Protein AF-0000000079471630 (afdb_homodimer)

pLDDT: mean 90.36, std 8.35, range [49.25, 97.44]

Structure (mmCIF, N/CA/C/O backbone):
data_AF-0000000079471630-model_v1
#
loop_
_entity.id
_entity.type
_entity.pdbx_description
1 polymer 'Phage associated protein'
#
loop_
_atom_site.group_PDB
_atom_site.id
_atom_site.type_symbol
_atom_site.label_atom_id
_atom_site.label_alt_id
_atom_site.label_comp_id
_atom_site.label_asym_id
_atom_site.label_entity_id
_atom_site.label_seq_id
_atom_site.pdbx_PDB_ins_code
_atom_site.Cartn_x
_atom_site.Cartn_y
_atom_site.Cartn_z
_atom_site.occupancy
_atom_site.B_iso_or_equiv
_atom_site.auth_seq_id
_atom_site.auth_comp_id
_atom_site.auth_asym_id
_atom_site.auth_atom_id
_atom_site.pdbx_PDB_model_num
ATOM 1 N N . MET A 1 1 ? 5.215 4.52 8.602 1 93.12 1 MET A N 1
ATOM 2 C CA . MET A 1 1 ? 5.266 3.061 8.57 1 93.12 1 MET A CA 1
ATOM 3 C C . MET A 1 1 ? 6.449 2.537 9.375 1 93.12 1 MET A C 1
ATOM 5 O O . MET A 1 1 ? 7.531 3.125 9.352 1 93.12 1 MET A O 1
ATOM 9 N N . ASN A 1 2 ? 6.266 1.435 10.18 1 93.06 2 ASN A N 1
ATOM 10 C CA . ASN A 1 2 ? 7.324 0.772 10.938 1 93.06 2 ASN A CA 1
ATOM 11 C C . ASN A 1 2 ? 7.332 -0.733 10.688 1 93.06 2 ASN A C 1
ATOM 13 O O . ASN A 1 2 ? 6.273 -1.36 10.625 1 93.06 2 ASN A O 1
ATOM 17 N N . ILE A 1 3 ? 8.547 -1.25 10.562 1 93.56 3 ILE A N 1
ATOM 18 C CA . ILE A 1 3 ? 8.703 -2.693 10.422 1 93.56 3 ILE A CA 1
ATOM 19 C C . ILE A 1 3 ? 8.766 -3.342 11.797 1 93.56 3 ILE A C 1
ATOM 21 O O . ILE A 1 3 ? 9.602 -2.977 12.625 1 93.56 3 ILE A O 1
ATOM 25 N N . ILE A 1 4 ? 7.949 -4.203 12.062 1 91.19 4 ILE A N 1
ATOM 26 C CA . ILE A 1 4 ? 7.867 -4.852 13.367 1 91.19 4 ILE A CA 1
ATOM 27 C C . ILE A 1 4 ? 8.625 -6.176 13.336 1 91.19 4 ILE A C 1
ATOM 29 O O . ILE A 1 4 ? 9.367 -6.496 14.273 1 91.19 4 ILE A O 1
ATOM 33 N N . ASN A 1 5 ? 8.336 -6.977 12.312 1 89.25 5 ASN A N 1
ATOM 34 C CA . ASN A 1 5 ? 8.969 -8.289 12.164 1 89.25 5 ASN A CA 1
ATOM 35 C C . ASN A 1 5 ? 8.961 -8.75 10.711 1 89.25 5 ASN A C 1
ATOM 37 O O . ASN A 1 5 ? 8.172 -8.266 9.898 1 89.25 5 ASN A O 1
ATOM 41 N N . TYR A 1 6 ? 9.914 -9.555 10.367 1 84.06 6 TYR A N 1
ATOM 42 C CA . TYR A 1 6 ? 9.945 -10.172 9.047 1 84.06 6 TYR A CA 1
ATOM 43 C C . TYR A 1 6 ? 10.43 -11.617 9.133 1 84.06 6 TYR A C 1
ATOM 45 O O . TYR A 1 6 ? 11.477 -11.891 9.719 1 84.06 6 TYR A O 1
ATOM 53 N N . LYS A 1 7 ? 9.547 -12.383 9.273 1 74.25 7 LYS A N 1
ATOM 54 C CA . LYS A 1 7 ? 9.906 -13.797 9.344 1 74.25 7 LYS A CA 1
ATOM 55 C C . LYS A 1 7 ? 9.344 -14.562 8.156 1 74.25 7 LYS A C 1
ATOM 57 O O . LYS A 1 7 ? 8.148 -14.477 7.867 1 74.25 7 LYS A O 1
ATOM 62 N N . GLY A 1 8 ? 10.18 -15.336 7.52 1 74 8 GLY A N 1
ATOM 63 C CA . GLY A 1 8 ? 9.727 -16.172 6.414 1 74 8 GLY A CA 1
ATOM 64 C C . GLY A 1 8 ? 9.305 -15.367 5.199 1 74 8 GLY A C 1
ATOM 65 O O . GLY A 1 8 ? 10.055 -14.508 4.727 1 74 8 GLY A O 1
ATOM 66 N N . ASP A 1 9 ? 8.023 -15.648 4.789 1 80.88 9 ASP A N 1
ATOM 67 C CA . ASP A 1 9 ? 7.555 -15.078 3.529 1 80.88 9 ASP A CA 1
ATOM 68 C C . ASP A 1 9 ? 6.645 -13.875 3.779 1 80.88 9 ASP A C 1
ATOM 70 O O . ASP A 1 9 ? 6.074 -13.312 2.84 1 80.88 9 ASP A O 1
ATOM 74 N N . ASN A 1 10 ? 6.621 -13.516 5.09 1 91.19 10 ASN A N 1
ATOM 75 C CA . ASN A 1 10 ? 5.727 -12.414 5.414 1 91.19 10 ASN A CA 1
ATOM 76 C C . ASN A 1 10 ? 6.453 -11.312 6.18 1 91.19 10 ASN A C 1
ATOM 78 O O . ASN A 1 10 ? 7.449 -11.57 6.852 1 91.19 10 ASN A O 1
ATOM 82 N N . ILE A 1 11 ? 6.039 -10.156 6.043 1 95 11 ILE A N 1
ATOM 83 C CA . ILE A 1 11 ? 6.539 -9.023 6.82 1 95 11 ILE A CA 1
ATOM 84 C C . ILE A 1 11 ? 5.398 -8.406 7.621 1 95 11 ILE A C 1
ATOM 86 O O . ILE A 1 11 ? 4.27 -8.312 7.137 1 95 11 ILE A O 1
ATOM 90 N N . ILE A 1 12 ? 5.723 -8.062 8.852 1 95.12 12 ILE A N 1
ATOM 91 C CA . ILE A 1 12 ? 4.754 -7.41 9.727 1 95.12 12 ILE A CA 1
ATOM 92 C C . ILE A 1 12 ? 5.105 -5.934 9.875 1 95.12 12 ILE A C 1
ATOM 94 O O . ILE A 1 12 ? 6.219 -5.59 10.289 1 95.12 12 ILE A O 1
ATOM 98 N N . ILE A 1 13 ? 4.141 -5.086 9.555 1 95.81 13 ILE A N 1
ATOM 99 C CA . ILE A 1 13 ? 4.406 -3.652 9.594 1 95.81 13 ILE A CA 1
ATOM 100 C C . ILE A 1 13 ? 3.275 -2.936 10.328 1 95.81 13 ILE A C 1
AT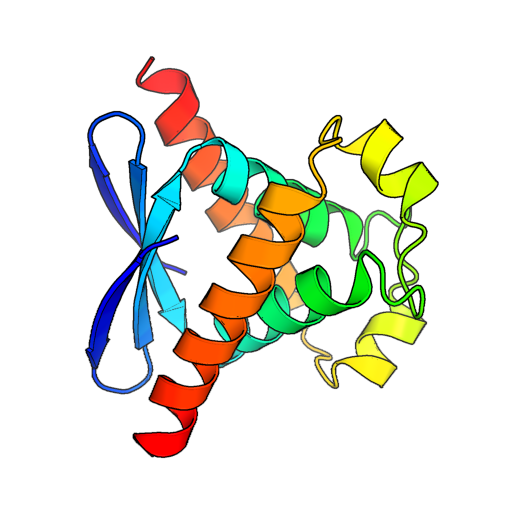OM 102 O O . ILE A 1 13 ? 2.174 -3.475 10.453 1 95.81 13 ILE A O 1
ATOM 106 N N . SER A 1 14 ? 3.547 -1.781 10.828 1 96.19 14 SER A N 1
ATOM 107 C CA . SER A 1 14 ? 2.551 -0.864 11.367 1 96.19 14 SER A CA 1
ATOM 108 C C . SER A 1 14 ? 2.363 0.349 10.461 1 96.19 14 SER A C 1
ATOM 110 O O . SER A 1 14 ? 3.338 0.896 9.945 1 96.19 14 SER A O 1
ATOM 112 N N . LEU A 1 15 ? 1.163 0.756 10.266 1 96.38 15 LEU A N 1
ATOM 113 C CA . LEU A 1 15 ? 0.796 1.905 9.445 1 96.38 15 LEU A CA 1
ATOM 114 C C . LEU A 1 15 ? -0.051 2.895 10.242 1 96.38 15 LEU A C 1
ATOM 116 O O . LEU A 1 15 ? -0.892 2.488 11.047 1 96.38 15 LEU A O 1
ATOM 120 N N . THR A 1 16 ? 0.194 4.145 9.984 1 93.38 16 THR A N 1
ATOM 121 C CA . THR A 1 16 ? -0.742 5.152 10.469 1 93.38 16 THR A CA 1
ATOM 122 C C . THR A 1 16 ? -2.021 5.148 9.633 1 93.38 16 THR A C 1
ATOM 124 O O . THR A 1 16 ? -2.072 4.527 8.57 1 93.38 16 THR A O 1
ATOM 127 N N . ARG A 1 17 ? -3.021 5.867 10.078 1 91.81 17 ARG A N 1
ATOM 128 C CA . ARG A 1 17 ? -4.285 5.98 9.359 1 91.81 17 ARG A CA 1
ATOM 129 C C . ARG A 1 17 ? -4.082 6.613 7.988 1 91.81 17 ARG A C 1
ATOM 131 O O . ARG A 1 17 ? -4.672 6.172 7 1 91.81 17 ARG A O 1
ATOM 138 N N . GLU A 1 18 ? -3.268 7.609 7.91 1 92.94 18 GLU A N 1
ATOM 139 C CA . GLU A 1 18 ? -3.033 8.305 6.648 1 92.94 18 GLU A CA 1
ATOM 140 C C . GLU A 1 18 ? -2.299 7.41 5.652 1 92.94 18 GLU A C 1
ATOM 142 O O . GLU A 1 18 ? -2.602 7.43 4.457 1 92.94 18 GLU A O 1
ATOM 147 N N . GLU A 1 19 ? -1.324 6.707 6.141 1 95.56 19 GLU A N 1
ATOM 148 C CA . GLU A 1 19 ? -0.604 5.77 5.281 1 95.56 19 GLU A CA 1
ATOM 149 C C . GLU A 1 19 ? -1.537 4.695 4.73 1 95.56 19 GLU A C 1
ATOM 151 O O . GLU A 1 19 ? -1.468 4.352 3.549 1 95.56 19 GLU A O 1
ATOM 156 N N . LEU A 1 20 ? -2.361 4.152 5.629 1 95.94 20 LEU A N 1
ATOM 157 C CA . LEU A 1 20 ? -3.34 3.15 5.223 1 95.94 20 LEU A CA 1
ATOM 158 C C . LEU A 1 20 ? -4.293 3.715 4.176 1 95.94 20 LEU A C 1
ATOM 160 O O . LEU A 1 20 ? -4.617 3.037 3.197 1 95.94 20 LEU A O 1
ATOM 164 N N . GLN A 1 21 ? -4.766 4.891 4.406 1 94.06 21 GLN A N 1
ATOM 165 C CA . GLN A 1 21 ? -5.652 5.547 3.455 1 94.06 21 GLN A CA 1
ATOM 166 C C . GLN A 1 21 ? -4.98 5.711 2.096 1 94.06 21 GLN A C 1
ATOM 168 O O . GLN A 1 21 ? -5.617 5.527 1.056 1 94.06 21 GLN A O 1
ATOM 173 N N . LEU A 1 22 ? -3.748 6.133 2.062 1 96.12 22 LEU A N 1
ATOM 174 C CA . LEU A 1 22 ? -2.988 6.301 0.83 1 96.12 22 LEU A CA 1
ATOM 175 C C . LEU A 1 22 ? -2.906 4.988 0.058 1 96.12 22 LEU A C 1
ATOM 177 O O . LEU A 1 22 ? -3.23 4.938 -1.131 1 96.12 22 LEU A O 1
ATOM 181 N N . LEU A 1 23 ? -2.525 3.881 0.746 1 97.19 23 LEU A N 1
ATOM 182 C CA . LEU A 1 23 ? -2.383 2.582 0.1 1 97.19 23 LEU A CA 1
ATOM 183 C C . LEU A 1 23 ? -3.727 2.082 -0.419 1 97.19 23 LEU A C 1
ATOM 185 O O . LEU A 1 23 ? -3.811 1.557 -1.531 1 97.19 23 LEU A O 1
ATOM 189 N N . ARG A 1 24 ? -4.73 2.273 0.386 1 96.25 24 ARG A N 1
ATOM 190 C CA . ARG A 1 24 ? -6.078 1.889 -0.014 1 96.25 24 ARG A CA 1
ATOM 191 C C . ARG A 1 24 ? -6.496 2.605 -1.293 1 96.25 24 ARG A C 1
ATOM 193 O O . ARG A 1 24 ? -6.98 1.976 -2.234 1 96.25 24 ARG A O 1
ATOM 200 N N . SER A 1 25 ? -6.305 3.863 -1.362 1 94.56 25 SER A N 1
ATOM 201 C CA . SER A 1 25 ? -6.695 4.656 -2.521 1 94.56 25 SER A CA 1
ATOM 202 C C . SER A 1 25 ? -5.941 4.219 -3.773 1 94.56 25 SER A C 1
ATOM 204 O O . SER A 1 25 ? -6.516 4.152 -4.859 1 94.56 25 SER A O 1
ATOM 206 N N . LEU A 1 26 ? -4.676 3.934 -3.625 1 95.62 26 LEU A N 1
ATOM 207 C CA . LEU A 1 26 ? -3.865 3.512 -4.762 1 95.62 26 LEU A CA 1
ATOM 208 C C . LEU A 1 26 ? -4.363 2.184 -5.32 1 95.62 26 LEU A C 1
ATOM 210 O O . LEU A 1 26 ? -4.535 2.043 -6.535 1 95.62 26 LEU A O 1
ATOM 214 N N . VAL A 1 27 ? -4.605 1.223 -4.434 1 95.5 27 VAL A N 1
ATOM 215 C CA . VAL A 1 27 ? -4.992 -0.112 -4.879 1 95.5 27 VAL A CA 1
ATOM 216 C C . VAL A 1 27 ? -6.379 -0.064 -5.512 1 95.5 27 VAL A C 1
ATOM 218 O O . VAL A 1 27 ? -6.621 -0.704 -6.539 1 95.5 27 VAL A O 1
ATOM 221 N N . ILE A 1 28 ? -7.223 0.748 -4.938 1 94.19 28 ILE A N 1
ATOM 222 C CA . ILE A 1 28 ? -8.578 0.872 -5.461 1 94.19 28 ILE A CA 1
ATOM 223 C C . ILE A 1 28 ? -8.539 1.435 -6.879 1 94.19 28 ILE A C 1
ATOM 225 O O . ILE A 1 28 ? -9.352 1.056 -7.727 1 94.19 28 ILE A O 1
ATOM 229 N N . GLU A 1 29 ? -7.586 2.252 -7.281 1 92.31 29 GLU A N 1
ATOM 230 C CA . GLU A 1 29 ? -7.547 2.986 -8.539 1 92.31 29 GLU A CA 1
ATOM 231 C C . GLU A 1 29 ? -6.918 2.148 -9.648 1 92.31 29 GLU A C 1
ATOM 233 O O . GLU A 1 29 ? -7.012 2.496 -10.828 1 92.31 29 GLU A O 1
ATOM 238 N N . ILE A 1 30 ? -6.203 1.067 -9.242 1 91.06 30 ILE A N 1
ATOM 239 C CA . ILE A 1 30 ? -5.48 0.302 -10.25 1 91.06 30 ILE A CA 1
ATOM 240 C C . ILE A 1 30 ? -6.43 -0.079 -11.391 1 91.06 30 ILE A C 1
ATOM 242 O O . ILE A 1 30 ? -6.133 0.164 -12.562 1 91.06 30 ILE A O 1
ATOM 246 N N . TYR A 1 31 ? -7.652 -0.536 -11.086 1 86.25 31 TYR A N 1
ATOM 247 C CA . TYR A 1 31 ? -8.539 -0.99 -12.156 1 86.25 31 TYR A CA 1
ATOM 248 C C . TYR A 1 31 ? -9.773 -0.108 -12.25 1 86.25 31 TYR A C 1
ATOM 250 O O . TYR A 1 31 ? -10.648 -0.346 -13.086 1 86.25 31 TYR A O 1
ATOM 258 N N . ALA A 1 32 ? -9.758 0.88 -11.336 1 85.94 32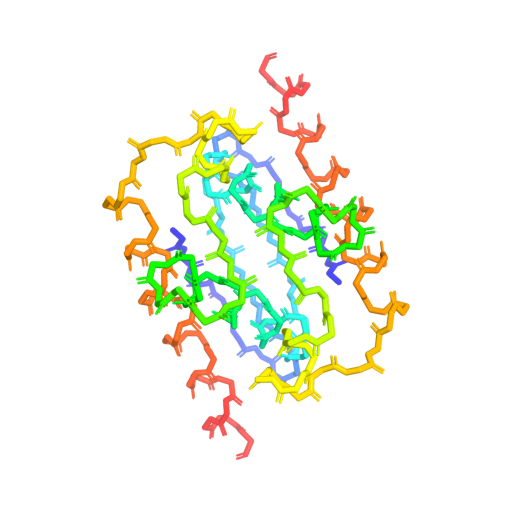 ALA A N 1
ATOM 259 C CA . ALA A 1 32 ? -10.844 1.848 -11.43 1 85.94 32 ALA A CA 1
ATOM 260 C C . ALA A 1 32 ? -10.641 2.787 -12.617 1 85.94 32 ALA A C 1
ATOM 262 O O . ALA A 1 32 ? -11.602 3.332 -13.156 1 85.94 32 ALA A O 1
ATOM 263 N N . GLY A 1 33 ? -9.305 3.01 -12.969 1 81.62 33 GLY A N 1
ATOM 264 C CA . GLY A 1 33 ? -8.969 3.725 -14.188 1 81.62 33 GLY A CA 1
ATOM 265 C C . GLY A 1 33 ? -9.125 5.23 -14.062 1 81.62 33 GLY A C 1
ATOM 266 O O . GLY A 1 33 ? -9.18 5.941 -15.062 1 81.62 33 GLY A O 1
ATOM 267 N N . VAL A 1 34 ? -9.156 5.594 -12.852 1 81.88 34 VAL A N 1
ATOM 268 C CA . VAL A 1 34 ? -9.328 7.035 -12.68 1 81.88 34 VAL A CA 1
ATOM 269 C C . VAL A 1 34 ? -7.984 7.738 -12.867 1 81.88 34 VAL A C 1
ATOM 271 O O . VAL A 1 34 ? -7.883 8.688 -13.648 1 81.88 34 VAL A O 1
ATOM 274 N N . CYS A 1 35 ? -7.02 7.266 -12.266 1 90.06 35 CYS A N 1
ATOM 275 C CA . CYS A 1 35 ? -5.762 8 -12.305 1 90.06 35 CYS A CA 1
ATOM 276 C C . CYS A 1 35 ? -4.598 7.074 -12.617 1 90.06 35 CYS A C 1
ATOM 278 O O . CYS A 1 35 ? -3.453 7.52 -12.734 1 90.06 35 CYS A O 1
ATOM 280 N N . ILE A 1 36 ? -4.867 5.793 -12.758 1 91.75 36 ILE A N 1
ATOM 281 C CA . ILE A 1 36 ? -3.799 4.836 -13.031 1 91.75 36 ILE A CA 1
ATOM 282 C C . ILE A 1 36 ? -4.074 4.121 -14.352 1 91.75 36 ILE A C 1
ATOM 284 O O . ILE A 1 36 ? -5.191 3.658 -14.594 1 91.75 36 ILE A O 1
ATOM 288 N N . ASP A 1 37 ? -3.074 4.055 -15.219 1 92.94 37 ASP A N 1
ATOM 289 C CA . ASP A 1 37 ? -3.115 3.184 -16.391 1 92.94 37 ASP A CA 1
ATOM 290 C C . ASP A 1 37 ? -2.727 1.753 -16.031 1 92.94 37 ASP A C 1
ATOM 292 O O . ASP A 1 37 ? -1.543 1.441 -15.891 1 92.94 37 ASP A O 1
ATOM 296 N N . ALA A 1 38 ? -3.713 0.944 -15.914 1 91.25 38 ALA A N 1
ATOM 297 C CA . ALA A 1 38 ? -3.508 -0.4 -15.383 1 91.25 38 ALA A CA 1
ATOM 298 C C . ALA A 1 38 ? -2.555 -1.2 -16.266 1 91.25 38 ALA A C 1
ATOM 300 O O . ALA A 1 38 ? -1.718 -1.955 -15.766 1 91.25 38 ALA A O 1
ATOM 301 N N . GLU A 1 39 ? -2.721 -1.019 -17.594 1 92 39 GLU A N 1
ATOM 302 C CA . GLU A 1 39 ? -1.871 -1.765 -18.516 1 92 39 GLU A CA 1
ATOM 303 C C . GLU A 1 39 ? -0.407 -1.364 -18.375 1 92 39 GLU A C 1
ATOM 305 O O . GLU A 1 39 ? 0.472 -2.225 -18.297 1 92 39 GLU A O 1
ATOM 310 N N . GLU A 1 40 ? -0.215 -0.142 -18.344 1 92.12 40 GLU A N 1
ATOM 311 C CA . GLU A 1 40 ? 1.146 0.351 -18.156 1 92.12 40 GLU A CA 1
ATOM 312 C C . GLU A 1 40 ? 1.705 -0.069 -16.812 1 92.12 40 GLU A C 1
ATOM 314 O O . GLU A 1 40 ? 2.879 -0.431 -16.703 1 92.12 40 GLU A O 1
ATOM 319 N N . PHE A 1 41 ? 0.963 -0.081 -15.75 1 92.19 41 PHE A N 1
ATOM 320 C CA . PHE A 1 41 ? 1.4 -0.482 -14.422 1 92.19 41 PHE A CA 1
ATOM 321 C C . PHE A 1 41 ? 1.842 -1.94 -14.406 1 92.19 41 PHE A C 1
ATOM 323 O O . PHE A 1 41 ? 2.865 -2.281 -13.812 1 92.19 41 PHE A O 1
ATOM 330 N N . GLU A 1 42 ? 1.042 -2.752 -15.023 1 92.62 42 GLU A N 1
ATOM 331 C CA . GLU A 1 42 ? 1.38 -4.172 -15.086 1 92.62 42 GLU A CA 1
ATOM 332 C C . GLU A 1 42 ? 2.723 -4.391 -15.781 1 92.62 42 GLU A C 1
ATOM 334 O O . GLU A 1 42 ? 3.52 -5.227 -15.352 1 92.62 42 GLU A O 1
ATOM 339 N N . ILE A 1 43 ? 2.922 -3.633 -16.781 1 92.81 43 ILE A N 1
ATOM 340 C CA . ILE A 1 43 ? 4.176 -3.74 -17.516 1 92.81 43 ILE A CA 1
ATOM 341 C C . ILE A 1 43 ? 5.336 -3.291 -16.641 1 92.81 43 ILE A C 1
ATOM 343 O O . ILE A 1 43 ? 6.34 -3.996 -16.516 1 92.81 43 ILE A 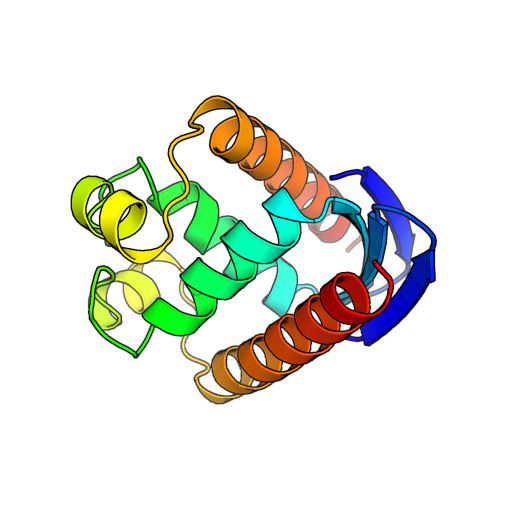O 1
ATOM 347 N N . VAL A 1 44 ? 5.172 -2.203 -15.969 1 87.88 44 VAL A N 1
ATOM 348 C CA . VAL A 1 44 ? 6.242 -1.59 -15.195 1 87.88 44 VAL A CA 1
ATOM 349 C C . VAL A 1 44 ? 6.516 -2.42 -13.938 1 87.88 44 VAL A C 1
ATOM 351 O O . VAL A 1 44 ? 7.672 -2.621 -13.562 1 87.88 44 VAL A O 1
ATOM 354 N N . SER A 1 45 ? 5.48 -2.82 -13.266 1 88.44 45 SER A N 1
ATOM 355 C CA . S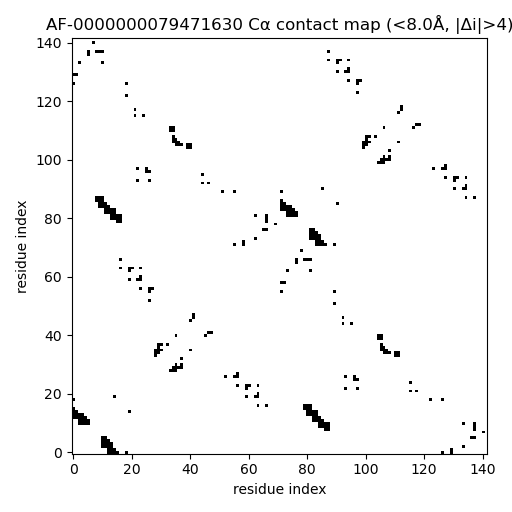ER A 1 45 ? 5.629 -3.541 -12 1 88.44 45 SER A CA 1
ATOM 356 C C . SER A 1 45 ? 5.922 -5.02 -12.242 1 88.44 45 SER A C 1
ATOM 358 O O . SER A 1 45 ? 6.438 -5.703 -11.352 1 88.44 45 SER A O 1
ATOM 360 N N . GLY A 1 46 ? 5.488 -5.539 -13.336 1 89.12 46 GLY A N 1
ATOM 361 C CA . GLY A 1 46 ? 5.582 -6.961 -13.609 1 89.12 46 GLY A CA 1
ATOM 362 C C . GLY A 1 46 ? 4.512 -7.777 -12.906 1 89.12 46 GLY A C 1
ATOM 363 O O . GLY A 1 46 ? 4.555 -9.008 -12.922 1 89.12 46 GLY A O 1
ATOM 364 N N . ILE A 1 47 ? 3.609 -7.172 -12.234 1 88.19 47 ILE A N 1
ATOM 365 C CA . ILE A 1 47 ? 2.557 -7.852 -11.492 1 88.19 47 ILE A CA 1
ATOM 366 C C . ILE A 1 47 ? 1.312 -7.992 -12.367 1 88.19 47 ILE A C 1
ATOM 368 O O . ILE A 1 47 ? 0.656 -6.996 -12.68 1 88.19 47 ILE A O 1
ATOM 372 N N . ARG A 1 48 ? 0.992 -9.156 -12.742 1 88 48 ARG A N 1
ATOM 373 C CA . ARG A 1 48 ? -0.172 -9.461 -13.57 1 88 48 ARG A CA 1
ATOM 374 C C . ARG A 1 48 ? -1.12 -10.414 -12.852 1 88 48 ARG A C 1
ATOM 376 O O . ARG A 1 48 ? -1.395 -11.516 -13.336 1 88 48 ARG A O 1
ATOM 383 N N . ASN A 1 49 ? -1.451 -10.117 -11.68 1 92.88 49 ASN A N 1
ATOM 384 C CA . ASN A 1 49 ? -2.328 -10.938 -10.852 1 92.88 49 ASN A CA 1
ATOM 385 C C . ASN A 1 49 ? -3.512 -10.141 -10.32 1 92.88 49 ASN A C 1
ATOM 387 O O . ASN A 1 49 ? -3.477 -9.648 -9.188 1 92.88 49 ASN A O 1
ATOM 391 N N . PRO A 1 50 ? -4.578 -10.055 -11.094 1 91.44 50 PRO A N 1
ATOM 392 C CA . PRO A 1 50 ? -5.738 -9.258 -10.688 1 91.44 50 PRO A CA 1
ATOM 393 C C . PRO A 1 50 ? -6.367 -9.758 -9.391 1 91.44 50 PRO A C 1
ATOM 395 O O . PRO A 1 50 ? -6.902 -8.961 -8.609 1 91.44 50 PRO A O 1
ATOM 398 N N . GLN A 1 51 ? -6.289 -11.047 -9.211 1 94.88 51 GLN A N 1
ATOM 399 C CA . GLN A 1 51 ? -6.844 -11.602 -7.984 1 94.88 51 GLN A CA 1
ATOM 400 C C . GLN A 1 51 ? -6.117 -11.062 -6.758 1 94.88 51 GLN A C 1
ATOM 402 O O . GLN A 1 51 ? -6.742 -10.75 -5.742 1 94.88 51 GLN A O 1
ATOM 407 N N . LEU A 1 52 ? -4.84 -10.969 -6.844 1 95.56 52 LEU A N 1
ATOM 408 C CA . LEU A 1 52 ? -4.047 -10.398 -5.762 1 95.56 52 LEU A CA 1
ATOM 409 C C . LEU A 1 52 ? -4.477 -8.969 -5.465 1 95.56 52 LEU A C 1
ATOM 411 O O . LEU A 1 52 ? -4.621 -8.586 -4.301 1 95.56 52 LEU A O 1
ATOM 415 N N . VAL A 1 53 ? -4.691 -8.172 -6.48 1 94.88 53 VAL A N 1
ATOM 416 C CA . VAL A 1 53 ? -5.078 -6.773 -6.344 1 94.88 53 VAL A CA 1
ATOM 417 C C . VAL A 1 53 ? -6.449 -6.68 -5.676 1 94.88 53 VAL A C 1
ATOM 419 O O . VAL A 1 53 ? -6.648 -5.879 -4.758 1 94.88 53 VAL A O 1
ATOM 422 N N . GLN A 1 54 ? -7.32 -7.496 -6.117 1 95.06 54 GLN A N 1
ATOM 423 C CA . GLN A 1 54 ? -8.68 -7.488 -5.578 1 95.06 54 GLN A CA 1
ATOM 424 C C . GLN A 1 54 ? -8.688 -7.879 -4.102 1 95.06 54 GLN A C 1
ATOM 426 O O . GLN A 1 54 ? -9.375 -7.258 -3.295 1 95.06 54 GLN A O 1
ATOM 431 N N . GLU A 1 55 ? -7.984 -8.906 -3.789 1 96.19 55 GLU A N 1
ATOM 432 C CA . GLU A 1 55 ? -7.914 -9.359 -2.404 1 96.19 55 GLU A CA 1
ATOM 433 C C . GLU A 1 55 ? -7.289 -8.297 -1.505 1 96.19 55 GLU A C 1
ATOM 435 O O . GLU A 1 55 ? -7.789 -8.031 -0.411 1 96.19 55 GLU A O 1
ATOM 440 N N . LEU A 1 56 ? -6.211 -7.746 -1.996 1 97.44 56 LEU A N 1
ATOM 441 C CA . LEU A 1 56 ? -5.547 -6.703 -1.225 1 97.44 56 LEU A CA 1
ATOM 442 C C . LEU A 1 56 ? -6.461 -5.496 -1.044 1 97.44 56 LEU A C 1
ATOM 444 O O . LEU A 1 56 ? -6.492 -4.887 0.029 1 97.44 56 LEU A O 1
ATOM 448 N N . GLU A 1 57 ? -7.188 -5.145 -2.057 1 95.94 57 GLU A N 1
ATOM 449 C CA . GLU A 1 57 ? -8.156 -4.059 -1.979 1 95.94 57 GLU A CA 1
ATOM 450 C C . GLU A 1 57 ? -9.164 -4.297 -0.854 1 95.94 57 GLU A C 1
ATOM 452 O O . GLU A 1 57 ? -9.398 -3.412 -0.029 1 95.94 57 GLU A O 1
ATOM 457 N N . GLN A 1 58 ? -9.711 -5.449 -0.841 1 96.56 58 GLN A N 1
ATOM 458 C CA . GLN A 1 58 ? -10.711 -5.785 0.167 1 96.56 58 GLN A CA 1
ATOM 459 C C . GLN A 1 58 ? -10.117 -5.73 1.571 1 96.56 58 GLN A C 1
ATOM 461 O O . GLN A 1 58 ? -10.758 -5.23 2.502 1 96.56 58 GLN A O 1
ATOM 466 N N . HIS A 1 59 ? -8.93 -6.234 1.692 1 97 59 HIS A N 1
ATOM 467 C CA . HIS A 1 59 ? -8.281 -6.23 2.996 1 97 59 HIS A CA 1
ATOM 468 C C . HIS A 1 59 ? -7.996 -4.809 3.469 1 97 59 HIS A C 1
ATOM 470 O O . HIS A 1 59 ? -8.148 -4.504 4.652 1 97 59 HIS A O 1
ATOM 476 N N . LEU A 1 60 ? -7.547 -3.973 2.541 1 96.94 60 LEU A N 1
ATOM 477 C CA . LEU A 1 60 ? -7.238 -2.596 2.912 1 96.94 60 LEU A CA 1
ATOM 478 C C . LEU A 1 60 ? -8.508 -1.837 3.289 1 96.94 60 LEU A C 1
ATOM 480 O O . LEU A 1 60 ? -8.492 -1.008 4.199 1 96.94 60 LEU A O 1
ATOM 484 N N . ILE A 1 61 ? -9.594 -2.082 2.6 1 95.06 61 ILE A N 1
ATOM 485 C CA . ILE A 1 61 ? -10.875 -1.47 2.93 1 95.06 61 ILE A CA 1
ATOM 486 C C . ILE A 1 61 ? -11.312 -1.899 4.328 1 95.06 61 ILE A C 1
ATOM 488 O O . ILE A 1 61 ? -11.727 -1.068 5.141 1 95.06 61 ILE A O 1
ATOM 492 N N . GLU A 1 62 ? -11.219 -3.154 4.574 1 94.88 62 GLU A N 1
ATOM 493 C CA . GLU A 1 62 ? -11.57 -3.676 5.887 1 94.88 62 GLU A CA 1
ATOM 494 C C . GLU A 1 62 ? -10.719 -3.049 6.984 1 94.88 62 GLU A C 1
ATOM 496 O O . GLU A 1 62 ? -11.227 -2.666 8.039 1 94.88 62 GLU A O 1
ATOM 501 N N . ALA A 1 63 ? -9.43 -3.008 6.773 1 94.19 63 ALA A N 1
ATOM 502 C CA . ALA A 1 63 ? -8.508 -2.414 7.738 1 94.19 63 ALA A CA 1
ATOM 503 C C . ALA A 1 63 ? -8.867 -0.958 8.016 1 94.19 63 ALA A C 1
ATOM 505 O O . ALA A 1 63 ? -8.898 -0.529 9.172 1 94.19 63 ALA A O 1
ATOM 506 N N . TYR A 1 64 ? -9.156 -0.267 6.945 1 92.88 64 TYR A N 1
ATOM 507 C CA . TYR A 1 64 ? -9.492 1.145 7.094 1 92.88 64 TYR A CA 1
ATOM 508 C C . TYR A 1 64 ? -10.781 1.316 7.887 1 92.88 64 TYR A C 1
ATOM 510 O O . TYR A 1 64 ? -10.875 2.195 8.75 1 92.88 64 TYR A O 1
ATOM 518 N N . ASN A 1 65 ? -11.727 0.535 7.566 1 91.62 65 ASN A N 1
ATOM 519 C CA . ASN A 1 65 ? -13 0.592 8.273 1 91.62 65 ASN A CA 1
ATOM 520 C C . ASN A 1 65 ? -12.828 0.293 9.758 1 91.62 65 ASN A C 1
ATOM 522 O O . ASN A 1 65 ? -13.5 0.893 10.602 1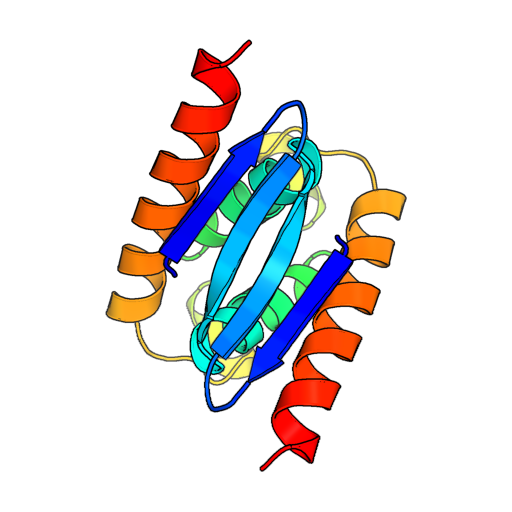 91.62 65 ASN A O 1
ATOM 526 N N . LEU A 1 66 ? -11.969 -0.578 10.07 1 89.62 66 LEU A N 1
ATOM 527 C CA . LEU A 1 66 ? -11.695 -0.914 11.461 1 89.62 66 LEU A CA 1
ATOM 528 C C . LEU A 1 66 ? -11.094 0.277 12.203 1 89.62 66 LEU A C 1
ATOM 530 O O . LEU A 1 66 ? -11.406 0.502 13.375 1 89.62 66 LEU A O 1
ATOM 534 N N . MET A 1 67 ? -10.273 0.979 11.484 1 87.38 67 MET A N 1
ATOM 535 C CA . MET A 1 67 ? -9.625 2.131 12.102 1 87.38 67 MET A CA 1
ATOM 536 C C . MET A 1 67 ? -10.594 3.297 12.242 1 87.38 67 MET A C 1
ATOM 538 O O . MET A 1 67 ? -10.469 4.109 13.156 1 87.38 67 MET A O 1
ATOM 542 N N . ASP A 1 68 ? -11.453 3.465 11.266 1 80.38 68 ASP A N 1
ATOM 543 C CA . ASP A 1 68 ? -12.406 4.57 11.258 1 80.38 68 ASP A CA 1
ATOM 544 C C . ASP A 1 68 ? -13.492 4.363 12.312 1 80.38 68 ASP A C 1
ATOM 546 O O . ASP A 1 68 ? -14.031 5.328 12.859 1 80.38 68 ASP A O 1
ATOM 550 N N . THR A 1 69 ? -13.844 3.145 12.492 1 69.56 69 THR A N 1
ATOM 551 C CA . THR A 1 69 ? -14.875 2.875 13.484 1 69.56 69 THR A CA 1
ATOM 552 C C . THR A 1 69 ? -14.297 2.967 14.898 1 69.56 69 THR A C 1
ATOM 554 O O . THR A 1 69 ? -15.039 3.203 15.859 1 69.56 69 THR A O 1
ATOM 557 N N . SER A 1 70 ? -13.023 2.707 14.953 1 59.16 70 SER A N 1
ATOM 558 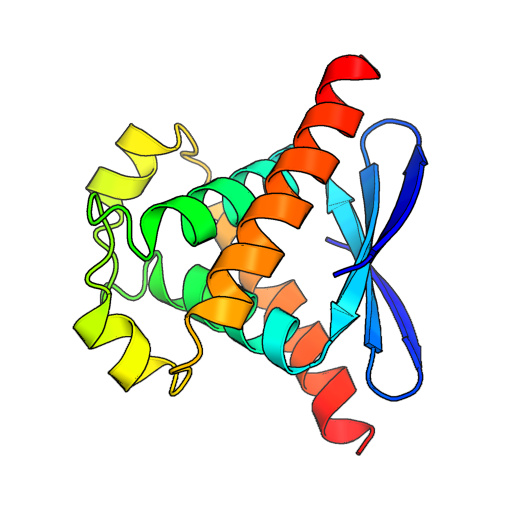C CA . SER A 1 70 ? -12.461 2.744 16.297 1 59.16 70 SER A CA 1
ATOM 559 C C . SER A 1 70 ? -12.312 4.176 16.797 1 59.16 70 SER A C 1
ATOM 561 O O . SER A 1 70 ? -12.008 4.406 17.969 1 59.16 70 SER A O 1
ATOM 563 N N . ASN A 1 71 ? -12.453 5.203 15.922 1 49.25 71 ASN A N 1
ATOM 564 C CA . ASN A 1 71 ? -12.5 6.535 16.5 1 49.25 71 ASN A CA 1
ATOM 565 C C . ASN A 1 71 ? -13.945 7.004 16.703 1 49.25 71 ASN A C 1
ATOM 567 O O . ASN A 1 71 ? -14.773 6.871 15.812 1 49.25 71 ASN A O 1
ATOM 571 N N . MET B 1 1 ? -2.83 -10.336 2.658 1 93.19 1 MET B N 1
ATOM 572 C CA . MET B 1 1 ? -2.701 -9.414 3.783 1 93.19 1 MET B CA 1
ATOM 573 C C . MET B 1 1 ? -3.551 -9.875 4.965 1 93.19 1 MET B C 1
ATOM 575 O O . MET B 1 1 ? -4.672 -10.352 4.777 1 93.19 1 MET B O 1
ATOM 579 N N . ASN B 1 2 ? -3.006 -9.797 6.23 1 92.88 2 ASN B N 1
ATOM 580 C CA . ASN B 1 2 ? -3.734 -10.109 7.457 1 92.88 2 ASN B CA 1
ATOM 581 C C . ASN B 1 2 ? -3.611 -8.992 8.484 1 92.88 2 ASN B C 1
ATOM 583 O O . ASN B 1 2 ? -2.535 -8.422 8.664 1 92.88 2 ASN B O 1
ATOM 587 N N . ILE B 1 3 ? -4.73 -8.727 9.133 1 93.56 3 ILE B N 1
ATOM 588 C CA . ILE B 1 3 ? -4.734 -7.75 10.211 1 93.56 3 ILE B CA 1
ATOM 589 C C . ILE B 1 3 ? -4.344 -8.43 11.523 1 93.56 3 ILE B C 1
ATOM 591 O O . ILE B 1 3 ? -4.973 -9.406 11.938 1 93.56 3 ILE B O 1
ATOM 595 N N . ILE B 1 4 ? -3.381 -7.992 12.117 1 91.25 4 ILE B N 1
ATOM 596 C CA . ILE B 1 4 ? -2.873 -8.594 13.352 1 91.25 4 ILE B CA 1
ATOM 597 C C . ILE B 1 4 ? -3.439 -7.852 14.555 1 91.25 4 ILE B C 1
ATOM 599 O O . ILE B 1 4 ? -3.869 -8.477 15.531 1 91.25 4 ILE B O 1
ATOM 603 N N . ASN B 1 5 ? -3.332 -6.504 14.516 1 89.12 5 ASN B N 1
ATOM 604 C CA . ASN B 1 5 ? -3.801 -5.668 15.617 1 89.12 5 ASN B CA 1
ATOM 605 C C . ASN B 1 5 ? -4.121 -4.25 15.141 1 89.12 5 ASN B C 1
ATOM 607 O O . ASN B 1 5 ? -3.639 -3.818 14.094 1 89.12 5 ASN B O 1
ATOM 611 N N . TYR B 1 6 ? -5.016 -3.625 15.812 1 83.62 6 TYR B N 1
ATOM 612 C CA . TYR B 1 6 ? -5.309 -2.219 15.555 1 83.62 6 TYR B CA 1
ATOM 613 C C . TYR B 1 6 ? -5.527 -1.46 16.859 1 83.62 6 TYR B C 1
ATOM 615 O O . TYR B 1 6 ? -6.305 -1.894 17.719 1 83.62 6 TYR B O 1
ATOM 623 N N . LYS B 1 7 ? -4.543 -0.93 17.281 1 74.06 7 LYS B N 1
ATOM 624 C CA . LYS B 1 7 ? -4.652 -0.165 18.516 1 74.06 7 LYS B CA 1
ATOM 625 C C . LYS B 1 7 ? -4.367 1.314 18.281 1 74.06 7 LYS B C 1
ATOM 627 O O . LYS B 1 7 ? -3.332 1.669 17.703 1 74.06 7 LYS B O 1
ATOM 632 N N . GLY B 1 8 ? -5.254 2.156 18.75 1 73.62 8 GLY B N 1
ATOM 633 C CA . GLY B 1 8 ? -5.047 3.592 18.641 1 73.62 8 GLY B CA 1
ATOM 634 C C . GLY B 1 8 ? -5.082 4.086 17.203 1 73.62 8 GLY B C 1
ATOM 635 O O . GLY B 1 8 ? -6.031 3.803 16.469 1 73.62 8 GLY B O 1
ATOM 636 N N . ASP B 1 9 ? -3.928 4.738 16.828 1 80.94 9 ASP B N 1
ATOM 637 C CA . ASP B 1 9 ? -3.896 5.414 15.539 1 80.94 9 ASP B CA 1
ATOM 638 C C . ASP B 1 9 ? -3.115 4.594 14.508 1 80.94 9 ASP B C 1
ATOM 640 O O . ASP B 1 9 ? -2.9 5.047 13.383 1 80.94 9 ASP B O 1
ATOM 644 N N . ASN B 1 10 ? -2.785 3.348 14.984 1 91.12 10 ASN B N 1
ATOM 645 C CA . ASN B 1 10 ? -1.987 2.531 14.078 1 91.12 10 ASN B CA 1
ATOM 646 C C . ASN B 1 10 ? -2.623 1.162 13.852 1 91.12 10 ASN B C 1
ATOM 648 O O . ASN B 1 10 ? -3.367 0.669 14.703 1 91.12 10 ASN B O 1
ATOM 652 N N . ILE B 1 11 ? -2.398 0.622 12.766 1 94.94 11 ILE B N 1
ATOM 653 C CA . ILE B 1 11 ? -2.816 -0.744 12.469 1 94.94 11 ILE B CA 1
ATOM 654 C C . ILE B 1 11 ? -1.594 -1.6 12.148 1 94.94 11 ILE B C 1
ATOM 656 O O . ILE B 1 11 ? -0.655 -1.132 11.5 1 94.94 11 ILE B O 1
ATOM 660 N N . ILE B 1 12 ? -1.621 -2.816 12.664 1 95.12 12 ILE B N 1
ATOM 661 C CA . ILE B 1 12 ? -0.546 -3.768 12.414 1 95.12 12 ILE B CA 1
ATOM 662 C C . ILE B 1 12 ? -1.032 -4.848 11.453 1 95.12 12 ILE B C 1
ATOM 664 O O . ILE B 1 12 ? -2.029 -5.523 11.719 1 95.12 12 ILE B O 1
ATOM 668 N N . ILE B 1 13 ? -0.305 -4.988 10.352 1 95.75 13 ILE B N 1
ATOM 669 C CA . ILE B 1 13 ? -0.736 -5.938 9.336 1 95.75 13 ILE B CA 1
ATOM 670 C C . ILE B 1 13 ? 0.447 -6.801 8.898 1 95.75 13 ILE B C 1
ATOM 672 O O . ILE B 1 13 ? 1.604 -6.422 9.094 1 95.75 13 ILE B O 1
ATOM 676 N N . SER B 1 14 ? 0.174 -7.934 8.367 1 96.12 14 SER B N 1
ATOM 677 C CA . SER B 1 14 ? 1.151 -8.789 7.699 1 96.12 14 SER B CA 1
ATOM 678 C C . SER B 1 14 ? 0.929 -8.812 6.191 1 96.12 14 SER B C 1
ATOM 680 O O . SER B 1 14 ? -0.211 -8.875 5.727 1 96.12 14 SER B O 1
ATOM 682 N N . LEU B 1 15 ? 1.972 -8.766 5.438 1 96.44 15 LEU B N 1
ATOM 683 C CA . LEU B 1 15 ? 1.951 -8.797 3.98 1 96.44 15 LEU B CA 1
ATOM 684 C C . LEU B 1 15 ? 2.84 -9.914 3.449 1 96.44 15 LEU B C 1
ATOM 686 O O . LEU B 1 15 ? 3.912 -10.18 4 1 96.44 15 LEU B O 1
ATOM 690 N N . THR B 1 16 ? 2.359 -10.516 2.398 1 93.38 16 THR B N 1
ATOM 691 C CA . THR B 1 16 ? 3.25 -11.398 1.648 1 93.38 16 THR B CA 1
ATOM 692 C C . THR B 1 16 ? 4.25 -10.586 0.833 1 93.38 16 THR B C 1
ATOM 694 O O . THR B 1 16 ? 4.105 -9.367 0.69 1 93.38 16 THR B O 1
ATOM 697 N N . ARG B 1 17 ? 5.219 -11.25 0.272 1 91.81 17 ARG B N 1
ATOM 698 C CA . ARG B 1 17 ? 6.223 -10.602 -0.564 1 91.81 17 ARG B CA 1
ATOM 699 C C . ARG B 1 17 ? 5.582 -9.961 -1.79 1 91.81 17 ARG B C 1
ATOM 701 O O . ARG B 1 17 ? 5.949 -8.844 -2.176 1 91.81 17 ARG B O 1
ATOM 708 N N . GLU B 1 18 ? 4.66 -10.617 -2.398 1 93.06 18 GLU B N 1
ATOM 709 C CA . GLU B 1 18 ? 4.012 -10.109 -3.6 1 93.06 18 GLU B CA 1
ATOM 710 C C . GLU B 1 18 ? 3.166 -8.875 -3.287 1 93.06 18 GLU B C 1
ATOM 712 O O . GLU B 1 18 ? 3.137 -7.922 -4.066 1 93.06 18 GLU B O 1
ATOM 717 N N . GLU B 1 19 ? 2.453 -8.953 -2.197 1 95.69 19 GLU B N 1
ATOM 718 C CA . GLU B 1 19 ? 1.662 -7.801 -1.777 1 95.69 19 GLU B CA 1
ATOM 719 C C . GLU B 1 19 ? 2.551 -6.59 -1.511 1 95.69 19 GLU B C 1
ATOM 721 O O . GLU B 1 19 ? 2.219 -5.469 -1.905 1 95.69 19 GLU B O 1
ATOM 726 N N . LEU B 1 20 ? 3.645 -6.836 -0.791 1 96.06 20 LEU B N 1
ATOM 727 C CA . LEU B 1 20 ? 4.605 -5.777 -0.505 1 96.06 20 LEU B CA 1
ATOM 728 C C . LEU B 1 20 ? 5.168 -5.191 -1.796 1 96.06 20 LEU B C 1
ATOM 730 O O . LEU B 1 20 ? 5.312 -3.973 -1.918 1 96.06 20 LEU B O 1
ATOM 734 N N . GLN B 1 21 ? 5.527 -6.035 -2.701 1 94.19 21 GLN B N 1
ATOM 735 C CA . GLN B 1 21 ? 6.039 -5.59 -3.992 1 94.19 21 GLN B CA 1
ATOM 736 C C . GLN B 1 21 ? 5.016 -4.727 -4.723 1 94.19 21 GLN B C 1
ATOM 738 O O . GLN B 1 21 ? 5.371 -3.727 -5.352 1 94.19 21 GLN B O 1
ATOM 743 N N . LEU B 1 22 ? 3.773 -5.125 -4.746 1 96.12 22 LEU B N 1
ATOM 744 C CA . LEU B 1 22 ? 2.697 -4.375 -5.383 1 96.12 22 LEU B CA 1
ATOM 745 C C . LEU B 1 22 ? 2.588 -2.975 -4.793 1 96.12 22 LEU B C 1
ATOM 747 O O . LEU B 1 22 ? 2.592 -1.983 -5.527 1 96.12 22 LEU B O 1
ATOM 751 N N . LEU B 1 23 ? 2.539 -2.859 -3.428 1 97.19 23 LEU B N 1
ATOM 752 C CA . LEU B 1 23 ? 2.406 -1.571 -2.756 1 97.19 23 LEU B CA 1
ATOM 753 C C . LEU B 1 23 ? 3.619 -0.689 -3.029 1 97.19 23 LEU B C 1
ATOM 755 O O . LEU B 1 23 ? 3.477 0.507 -3.291 1 97.19 23 LEU B O 1
ATOM 759 N N . ARG B 1 24 ? 4.766 -1.29 -2.984 1 96.38 24 ARG B N 1
ATOM 760 C CA . ARG B 1 24 ? 6 -0.569 -3.275 1 96.38 24 ARG B CA 1
ATOM 761 C C . ARG B 1 24 ? 5.969 0.026 -4.68 1 96.38 24 ARG B C 1
ATOM 763 O O . ARG B 1 24 ? 6.27 1.207 -4.863 1 96.38 24 ARG B O 1
ATOM 770 N N . SER B 1 25 ? 5.605 -0.729 -5.633 1 94.75 25 SER B N 1
ATOM 771 C CA . SER B 1 25 ? 5.574 -0.274 -7.016 1 94.75 25 SER B CA 1
ATOM 772 C C . SER B 1 25 ? 4.578 0.867 -7.203 1 94.75 25 SER B C 1
ATOM 774 O O . SER B 1 25 ? 4.852 1.826 -7.926 1 94.75 25 SER B O 1
ATOM 776 N N . LEU B 1 26 ? 3.445 0.745 -6.574 1 95.75 26 LEU B N 1
ATOM 777 C CA . LEU B 1 26 ? 2.426 1.781 -6.688 1 95.75 26 LEU B CA 1
ATOM 778 C C . LEU B 1 26 ? 2.93 3.104 -6.121 1 95.75 26 LEU B C 1
ATOM 780 O O . LEU B 1 26 ? 2.797 4.148 -6.758 1 95.75 26 LEU B O 1
ATOM 784 N N . VAL B 1 27 ? 3.518 3.057 -4.914 1 95.56 27 VAL B N 1
ATOM 785 C CA . VAL B 1 27 ? 3.945 4.277 -4.238 1 95.56 27 VAL B CA 1
ATOM 786 C C . VAL B 1 27 ? 5.098 4.918 -5.012 1 95.56 27 VAL B C 1
ATOM 788 O O . VAL B 1 27 ? 5.137 6.141 -5.176 1 95.56 27 VAL B O 1
ATOM 791 N N . ILE B 1 28 ? 5.941 4.086 -5.527 1 94.44 28 ILE B N 1
ATOM 792 C CA . ILE B 1 28 ? 7.086 4.586 -6.281 1 94.44 28 ILE B CA 1
ATOM 793 C C . ILE B 1 28 ? 6.602 5.328 -7.527 1 94.44 28 ILE B C 1
ATOM 795 O O . ILE B 1 28 ? 7.199 6.324 -7.938 1 94.44 28 ILE B O 1
ATOM 799 N N . GLU B 1 29 ? 5.477 4.992 -8.148 1 92.56 29 GLU B N 1
ATOM 800 C CA . GLU B 1 29 ? 5.023 5.508 -9.438 1 92.56 29 GLU B CA 1
ATOM 801 C C . GLU B 1 29 ? 4.219 6.793 -9.266 1 92.56 29 GLU B C 1
ATOM 803 O O . GLU B 1 29 ? 3.941 7.492 -10.242 1 92.56 29 GLU B O 1
ATOM 808 N N . ILE B 1 30 ? 3.793 7.062 -7.992 1 91.06 30 ILE B N 1
ATOM 809 C CA . ILE B 1 30 ? 2.928 8.219 -7.793 1 91.06 30 ILE B CA 1
ATOM 810 C C . ILE B 1 30 ? 3.572 9.453 -8.406 1 91.06 30 ILE B C 1
ATOM 812 O O . ILE B 1 30 ? 2.941 10.164 -9.195 1 91.06 30 ILE B O 1
ATOM 816 N N . TYR B 1 31 ? 4.883 9.68 -8.211 1 86.62 31 TYR B N 1
ATOM 817 C CA . TYR B 1 31 ? 5.496 10.906 -8.711 1 86.62 31 TYR B CA 1
ATOM 818 C C . TYR B 1 31 ? 6.531 10.594 -9.781 1 86.62 31 TYR B C 1
ATOM 820 O O . TYR B 1 31 ? 7.168 11.508 -10.32 1 86.62 31 TYR B O 1
ATOM 828 N N . ALA B 1 32 ? 6.637 9.273 -10 1 86.38 32 ALA B N 1
ATOM 829 C CA . ALA B 1 32 ? 7.523 8.891 -11.102 1 86.38 32 ALA B CA 1
ATOM 830 C C . ALA B 1 32 ? 6.879 9.188 -12.453 1 86.38 32 ALA B C 1
ATOM 832 O O . ALA B 1 32 ? 7.574 9.406 -13.445 1 86.38 32 ALA B O 1
ATOM 833 N N . GLY B 1 33 ? 5.473 9.125 -12.445 1 82.25 33 GLY B N 1
ATOM 834 C CA . GLY B 1 33 ? 4.727 9.562 -13.617 1 82.25 33 GLY B CA 1
ATOM 835 C C . GLY B 1 33 ? 4.727 8.539 -14.734 1 82.25 33 GLY B C 1
ATOM 836 O O . GLY B 1 33 ? 4.402 8.867 -15.883 1 82.25 33 GLY B O 1
ATOM 837 N N . VAL B 1 34 ? 5.062 7.395 -14.344 1 82.38 34 VAL B N 1
ATOM 838 C CA . VAL B 1 34 ? 5.102 6.379 -15.391 1 82.38 34 VAL B CA 1
ATOM 839 C C . VAL B 1 34 ? 3.684 5.895 -15.688 1 82.38 34 VAL B C 1
ATOM 841 O O . VAL B 1 34 ? 3.258 5.879 -16.844 1 82.38 34 VAL B O 1
ATOM 844 N N . CYS B 1 35 ? 2.979 5.598 -14.719 1 90.12 35 CYS B N 1
ATOM 845 C CA . CYS B 1 35 ? 1.675 4.992 -14.969 1 90.12 35 CYS B CA 1
ATOM 846 C C . CYS B 1 35 ? 0.591 5.664 -14.133 1 90.12 35 CYS B C 1
ATOM 848 O O . CYS B 1 35 ? -0.585 5.312 -14.234 1 90.12 35 CYS B O 1
ATOM 850 N N . ILE B 1 36 ? 0.981 6.625 -13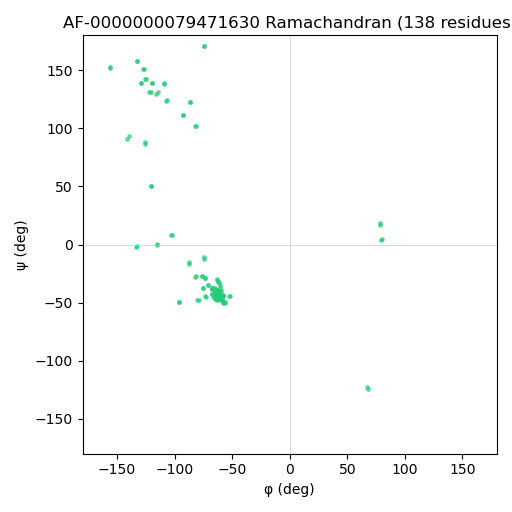.328 1 91.81 36 ILE B N 1
ATOM 851 C CA . ILE B 1 36 ? 0.008 7.289 -12.469 1 91.81 36 ILE B CA 1
ATOM 852 C C . ILE B 1 36 ? 0.012 8.789 -12.75 1 91.81 36 ILE B C 1
ATOM 854 O O . ILE B 1 36 ? 1.075 9.414 -12.828 1 91.81 36 ILE B O 1
ATOM 858 N N . ASP B 1 37 ? -1.166 9.391 -12.938 1 92.94 37 ASP B N 1
ATOM 859 C CA . ASP B 1 37 ? -1.327 10.844 -12.953 1 92.94 37 ASP B CA 1
ATOM 860 C C . ASP B 1 37 ? -1.409 11.398 -11.531 1 92.94 37 ASP B C 1
ATOM 862 O O . ASP B 1 37 ? -2.461 11.328 -10.891 1 92.94 37 ASP B O 1
ATOM 866 N N . ALA B 1 38 ? -0.346 11.938 -11.109 1 91.19 38 ALA B N 1
ATOM 867 C CA . ALA B 1 38 ? -0.221 12.328 -9.703 1 91.19 38 ALA B CA 1
ATOM 868 C C . ALA B 1 38 ? -1.26 13.391 -9.344 1 91.19 38 ALA B C 1
ATOM 870 O O . ALA B 1 38 ? -1.824 13.359 -8.242 1 91.19 38 ALA B O 1
ATOM 871 N N . GLU B 1 39 ? -1.479 14.344 -10.281 1 91.88 39 GLU B N 1
ATOM 872 C CA . GLU B 1 39 ? -2.438 15.406 -10.008 1 91.88 39 GLU B CA 1
ATOM 873 C C . GLU B 1 39 ? -3.848 14.852 -9.836 1 91.88 39 GLU B C 1
ATOM 875 O O . GLU B 1 39 ? -4.555 15.211 -8.898 1 91.88 39 GLU B O 1
ATOM 880 N N . GLU B 1 40 ? -4.172 14.039 -10.719 1 92.12 40 GLU B N 1
ATOM 881 C CA . GLU B 1 40 ? -5.488 13.414 -10.633 1 92.12 40 GLU B CA 1
ATOM 882 C C . GLU B 1 40 ? -5.613 12.555 -9.383 1 92.12 40 GLU B C 1
ATOM 884 O O . GLU B 1 40 ? -6.66 12.547 -8.727 1 92.12 40 GLU B O 1
ATOM 889 N N . PHE B 1 41 ? -4.609 11.828 -8.969 1 91.94 41 PHE B N 1
ATOM 890 C CA . PHE B 1 41 ? -4.617 11 -7.777 1 91.94 41 PHE B CA 1
ATOM 891 C C . PHE B 1 41 ? -4.855 11.844 -6.531 1 91.94 41 PHE B C 1
ATOM 893 O O . PHE B 1 41 ? -5.633 11.461 -5.652 1 91.94 41 PHE B O 1
ATOM 900 N N . GLU B 1 42 ? -4.168 12.93 -6.457 1 92.38 42 GLU B N 1
ATOM 901 C CA . GLU B 1 42 ? -4.324 13.812 -5.309 1 92.38 42 GLU B CA 1
ATOM 902 C C . GLU B 1 42 ? -5.766 14.305 -5.184 1 92.38 42 GLU B C 1
ATOM 904 O O . GLU B 1 42 ? -6.305 14.391 -4.078 1 92.38 42 GLU B O 1
ATOM 909 N N . ILE B 1 43 ? -6.328 14.609 -6.285 1 92.69 43 ILE B N 1
ATOM 910 C CA . ILE B 1 43 ? -7.707 15.086 -6.297 1 92.69 43 ILE B CA 1
ATOM 911 C C . ILE B 1 43 ? -8.641 13.969 -5.824 1 92.69 43 ILE B C 1
ATOM 913 O O . ILE B 1 43 ? -9.477 14.188 -4.945 1 92.69 43 ILE B O 1
ATOM 917 N N . VAL B 1 44 ? -8.438 12.797 -6.316 1 87.56 44 VAL B N 1
ATOM 918 C CA . VAL B 1 44 ? -9.336 11.68 -6.059 1 87.56 44 VAL B CA 1
ATOM 919 C C . VAL B 1 44 ? -9.156 11.188 -4.625 1 87.56 44 VAL B C 1
ATOM 921 O O . VAL B 1 44 ? -10.133 10.875 -3.943 1 87.56 44 VAL B O 1
ATOM 924 N N . SER B 1 45 ? -7.938 11.07 -4.195 1 88.19 45 SER B N 1
ATOM 925 C CA . SER B 1 45 ? -7.652 10.523 -2.877 1 88.19 45 SER B CA 1
ATOM 926 C C . SER B 1 45 ? -7.797 11.586 -1.791 1 88.19 45 SER B C 1
ATOM 928 O O . SER B 1 45 ? -7.969 11.258 -0.614 1 88.19 45 SER B O 1
ATOM 930 N N . GLY B 1 46 ? -7.586 12.797 -2.137 1 89.06 46 GLY B N 1
ATOM 931 C CA . GLY B 1 46 ? -7.559 13.883 -1.169 1 89.06 46 GLY B CA 1
ATOM 932 C C . GLY B 1 46 ? -6.246 13.984 -0.415 1 89.06 46 GLY B C 1
ATOM 933 O O . GLY B 1 46 ? -6.129 14.75 0.543 1 89.06 46 GLY B O 1
ATOM 934 N N . ILE B 1 47 ? -5.309 13.211 -0.74 1 88.25 47 ILE B N 1
ATOM 935 C CA . ILE B 1 47 ? -4.012 13.188 -0.07 1 88.25 47 ILE B CA 1
ATOM 936 C C . ILE B 1 47 ? -3.043 14.117 -0.798 1 88.25 47 ILE B C 1
ATOM 938 O O . ILE B 1 47 ? -2.641 13.844 -1.931 1 88.25 47 ILE B O 1
ATOM 942 N N . ARG B 1 48 ? -2.672 15.188 -0.206 1 87.81 48 ARG B N 1
ATOM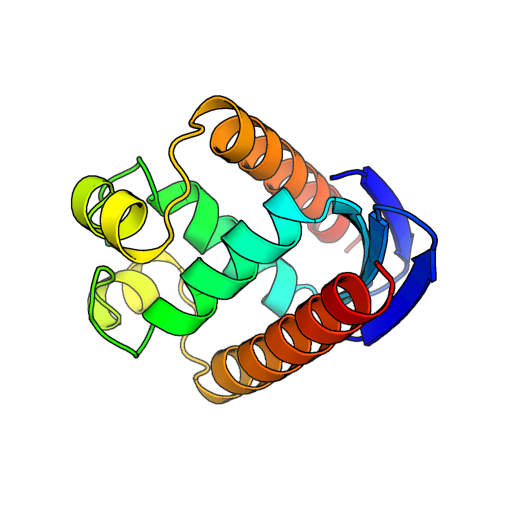 943 C CA . ARG B 1 48 ? -1.737 16.172 -0.755 1 87.81 48 ARG B CA 1
ATOM 944 C C . ARG B 1 48 ? -0.521 16.328 0.149 1 87.81 48 ARG B C 1
ATOM 946 O O . ARG B 1 48 ? -0.249 17.422 0.644 1 87.81 48 ARG B O 1
ATOM 953 N N . ASN B 1 49 ? 0.057 15.266 0.5 1 92.88 49 ASN B N 1
ATOM 954 C CA . ASN B 1 49 ? 1.218 15.258 1.383 1 92.88 49 ASN B CA 1
ATOM 955 C C . ASN B 1 49 ? 2.391 14.5 0.759 1 92.88 49 ASN B C 1
ATOM 957 O O . ASN B 1 49 ? 2.586 13.312 1.029 1 92.88 49 ASN B O 1
ATOM 961 N N . PRO B 1 50 ? 3.215 15.188 -0.015 1 91.5 50 PRO B N 1
ATOM 962 C CA . PRO B 1 50 ? 4.332 14.531 -0.696 1 91.5 50 PRO B CA 1
ATOM 963 C C . PRO B 1 50 ? 5.336 13.914 0.277 1 91.5 50 PRO B C 1
ATOM 965 O O . PRO B 1 50 ? 5.949 12.891 -0.03 1 91.5 50 PRO B O 1
ATOM 968 N N . GLN B 1 51 ? 5.445 14.562 1.398 1 95.06 51 GLN B N 1
ATOM 969 C CA . GLN B 1 51 ? 6.371 14.031 2.395 1 95.06 51 GLN B CA 1
ATOM 970 C C . GLN B 1 51 ? 5.926 12.648 2.871 1 95.06 51 GLN B C 1
ATOM 972 O O . GLN B 1 51 ? 6.754 11.75 3.049 1 95.06 51 GLN B O 1
ATOM 977 N N . LEU B 1 52 ? 4.668 12.5 3.088 1 95.69 52 LEU B N 1
ATOM 978 C CA . LEU B 1 52 ? 4.121 11.203 3.477 1 95.69 52 LEU B CA 1
ATOM 979 C C . LEU B 1 52 ? 4.434 10.148 2.426 1 95.69 52 LEU B C 1
ATOM 981 O O . LEU B 1 52 ? 4.824 9.023 2.762 1 95.69 52 LEU B O 1
ATOM 985 N N . VAL B 1 53 ? 4.285 10.469 1.166 1 94.94 53 VAL B N 1
ATOM 986 C CA . VAL B 1 53 ? 4.516 9.547 0.058 1 94.94 53 VAL B CA 1
ATOM 987 C C . VAL B 1 53 ? 5.988 9.148 0.015 1 94.94 53 VAL B C 1
ATOM 989 O O . VAL B 1 53 ? 6.316 7.973 -0.127 1 94.94 53 VAL B O 1
ATOM 992 N N . GLN B 1 54 ? 6.809 10.117 0.165 1 95.06 54 GLN B N 1
ATOM 993 C CA . GLN B 1 54 ? 8.242 9.867 0.114 1 95.06 54 GLN B CA 1
ATOM 994 C C . GLN B 1 54 ? 8.688 8.969 1.262 1 95.06 54 GLN B C 1
ATOM 996 O O . GLN B 1 54 ? 9.484 8.047 1.062 1 95.06 54 GLN B O 1
ATOM 1001 N N . GLU B 1 55 ? 8.227 9.266 2.416 1 96.31 55 GLU B N 1
ATOM 1002 C CA . GLU B 1 55 ? 8.586 8.461 3.584 1 96.31 55 GLU B CA 1
ATOM 1003 C C . GLU B 1 55 ? 8.086 7.027 3.439 1 96.31 55 GLU B C 1
ATOM 1005 O O . GLU B 1 55 ? 8.82 6.078 3.732 1 96.31 55 GLU B O 1
ATOM 1010 N N . LEU B 1 56 ? 6.848 6.926 3.004 1 97.44 56 LEU B N 1
ATOM 1011 C CA . LEU B 1 56 ? 6.281 5.598 2.811 1 97.44 56 LEU B CA 1
ATOM 1012 C C . LEU B 1 56 ? 7.047 4.828 1.74 1 97.44 56 LEU B C 1
ATOM 1014 O O . LEU B 1 56 ? 7.277 3.625 1.879 1 97.44 56 LEU B O 1
ATOM 1018 N N . GLU B 1 57 ? 7.441 5.488 0.702 1 96.12 57 GLU B N 1
ATOM 1019 C CA . GLU B 1 57 ? 8.258 4.883 -0.346 1 96.12 57 GLU B CA 1
ATOM 1020 C C . GLU B 1 57 ? 9.539 4.293 0.227 1 96.12 57 GLU B C 1
ATOM 1022 O O . GLU B 1 57 ? 9.875 3.139 -0.044 1 96.12 57 GLU B O 1
ATOM 1027 N N . GLN B 1 58 ? 10.219 5.074 0.981 1 96.75 58 GLN B N 1
ATOM 1028 C CA . GLN B 1 58 ? 11.477 4.633 1.565 1 96.75 58 GLN B CA 1
ATOM 1029 C C . GLN B 1 58 ? 11.266 3.43 2.482 1 96.75 58 GLN B C 1
ATOM 1031 O O . GLN B 1 58 ? 12.055 2.48 2.461 1 96.75 58 GLN B O 1
ATOM 1036 N N . HIS B 1 59 ? 10.219 3.49 3.266 1 97.06 59 HIS B N 1
ATOM 1037 C CA . HIS B 1 59 ? 9.938 2.393 4.18 1 97.06 59 HIS B CA 1
ATOM 1038 C C . HIS B 1 59 ? 9.609 1.111 3.42 1 97.06 59 HIS B C 1
ATOM 1040 O O . HIS B 1 59 ? 10.031 0.024 3.818 1 97.06 59 HIS B O 1
ATOM 1046 N N . LEU B 1 60 ? 8.836 1.249 2.363 1 97.06 60 LEU B N 1
ATOM 1047 C CA . LEU B 1 60 ? 8.461 0.071 1.589 1 97.06 60 LEU B CA 1
ATOM 1048 C C . LEU B 1 60 ? 9.672 -0.525 0.885 1 97.06 60 LEU B C 1
ATOM 1050 O O . LEU B 1 60 ? 9.797 -1.748 0.773 1 97.06 60 LEU B O 1
ATOM 1054 N N . ILE B 1 61 ? 10.57 0.308 0.388 1 95.31 61 ILE B N 1
ATOM 1055 C CA . ILE B 1 61 ? 11.805 -0.163 -0.233 1 95.31 61 ILE B CA 1
ATOM 1056 C C . ILE B 1 61 ? 12.641 -0.923 0.793 1 95.31 61 ILE B C 1
ATOM 1058 O O . ILE B 1 61 ? 13.148 -2.012 0.508 1 95.31 61 ILE B O 1
ATOM 1062 N N . GLU B 1 62 ? 12.773 -0.348 1.926 1 95 62 GLU B N 1
ATOM 1063 C CA . GLU B 1 62 ? 13.531 -0.996 2.992 1 95 62 GLU B CA 1
ATOM 1064 C C . GLU B 1 62 ? 12.914 -2.344 3.363 1 95 62 GLU B C 1
ATOM 1066 O O . GLU B 1 62 ? 13.633 -3.33 3.535 1 95 62 GLU B O 1
ATOM 1071 N N . ALA B 1 63 ? 11.625 -2.375 3.549 1 94.44 63 ALA B N 1
ATOM 1072 C CA . ALA B 1 63 ? 10.922 -3.609 3.887 1 94.44 63 ALA B CA 1
ATOM 1073 C C . ALA B 1 63 ? 11.156 -4.68 2.826 1 94.44 63 ALA B C 1
ATOM 1075 O O . ALA B 1 63 ? 11.43 -5.84 3.152 1 94.44 63 ALA B O 1
ATOM 1076 N N . TYR B 1 64 ? 11.062 -4.234 1.6 1 93.12 64 TYR B N 1
ATOM 1077 C CA . TYR B 1 64 ? 11.242 -5.18 0.505 1 93.12 64 TYR B CA 1
ATOM 1078 C C . TYR B 1 64 ? 12.664 -5.734 0.492 1 93.12 64 TYR B C 1
ATOM 1080 O O . TYR B 1 64 ? 12.867 -6.93 0.283 1 93.12 64 TYR B O 1
ATOM 1088 N N . ASN B 1 65 ? 13.578 -4.875 0.664 1 91.75 65 ASN B N 1
ATOM 1089 C CA . ASN B 1 65 ? 14.977 -5.289 0.69 1 91.75 65 ASN B CA 1
ATOM 1090 C C . ASN B 1 65 ? 15.25 -6.273 1.823 1 91.75 65 ASN B C 1
ATOM 1092 O O . ASN B 1 65 ? 16.031 -7.207 1.665 1 91.75 65 ASN B O 1
ATOM 1096 N N . LEU B 1 66 ? 14.609 -6.105 2.9 1 89.94 66 LEU B N 1
ATOM 1097 C CA . LEU B 1 66 ? 14.766 -7.012 4.035 1 89.94 66 LEU B CA 1
ATOM 1098 C C . LEU B 1 66 ? 14.234 -8.398 3.699 1 89.94 66 LEU B C 1
ATOM 1100 O O . LEU B 1 66 ? 14.805 -9.406 4.113 1 89.94 66 LEU B O 1
ATOM 1104 N N . MET B 1 67 ? 13.172 -8.375 2.957 1 87.56 67 MET B N 1
ATOM 1105 C CA . MET B 1 67 ? 12.555 -9.648 2.592 1 87.56 67 MET B CA 1
ATOM 1106 C C . MET B 1 67 ? 13.367 -10.359 1.511 1 87.56 67 MET B C 1
ATOM 1108 O O . MET B 1 67 ? 13.383 -11.586 1.444 1 87.56 67 MET B O 1
ATOM 1112 N N . ASP B 1 68 ? 13.906 -9.586 0.588 1 80.62 68 ASP B N 1
ATOM 1113 C CA . ASP B 1 68 ? 14.672 -10.148 -0.523 1 80.62 68 ASP B CA 1
ATOM 1114 C C . ASP B 1 68 ? 16.016 -10.703 -0.044 1 80.62 68 ASP B C 1
ATOM 1116 O O . ASP B 1 68 ? 16.531 -11.656 -0.621 1 80.62 68 ASP B O 1
ATOM 1120 N N . THR B 1 69 ? 16.547 -10.039 0.907 1 70 69 THR B N 1
ATOM 1121 C CA . THR B 1 69 ? 17.828 -10.516 1.417 1 70 69 THR B CA 1
ATOM 1122 C C . THR B 1 69 ? 17.641 -11.734 2.314 1 70 69 THR B C 1
ATOM 1124 O O . THR B 1 69 ? 18.562 -12.539 2.49 1 70 69 THR B O 1
ATOM 1127 N N . SER B 1 70 ? 16.469 -11.773 2.902 1 59.38 70 SER B N 1
ATOM 1128 C CA . SER B 1 70 ? 16.266 -12.906 3.797 1 59.38 70 SER B CA 1
ATOM 1129 C C . SER B 1 70 ? 16.031 -14.195 3.014 1 59.38 70 SER B C 1
ATOM 1131 O O . SER B 1 70 ? 16.031 -15.289 3.59 1 59.38 70 SER B O 1
ATOM 1133 N N . ASN B 1 71 ? 15.812 -14.125 1.679 1 49.47 71 ASN B N 1
ATOM 1134 C CA . ASN B 1 71 ? 15.805 -15.398 0.963 1 49.47 71 ASN B CA 1
ATOM 1135 C C . ASN B 1 71 ? 17.156 -15.688 0.314 1 49.47 71 ASN B C 1
ATOM 1137 O O . ASN B 1 71 ? 17.734 -14.805 -0.319 1 49.47 71 ASN B O 1
#

Sequence (142 aa):
MNIINYKGDNIIISLTREELQLLRSLVIEIYAGVCIDAEEFEIVSGIRNPQLVQELEQHLIEAYNLMDTSNMNIINYKGDNIIISLTREELQLLRSLVIEIYAGVCIDAEEFEIVSGIRNPQLVQELEQHLIEAYNLMDTSN

Organism: Neisseria cinerea (NCBI:txid483)

Radius of gyration: 14.08 Å; Cα contacts (8 Å, |Δi|>4): 188; chains: 2; bounding box: 33×32×37 Å

Secondary structure (DSSP, 8-state):
-EEEEEETTEEEEEEEHHHHHHHHHHHHHHHH-SSB-HHHHHHHH----HHHHHHHHHHHHHHHHHHHH--/-EEEEEETTEEEEEEEHHHHHHHHHHHHHHHH-SSB-HHHHHHHH----HHHHHHHHHHHHHHHHHHHH--

Solvent-accessible surface area (backbone atoms only — not comparable to full-atom values): 7752 Å² total; per-residue (Å²): 108,46,81,75,48,71,57,88,68,34,36,31,35,34,31,39,60,66,57,48,50,50,53,37,48,53,52,54,25,39,82,65,54,75,33,26,44,46,70,54,38,29,65,73,65,66,56,86,52,68,67,60,52,53,53,45,34,52,47,39,50,51,53,49,50,54,53,58,66,71,99,108,46,82,77,48,71,58,88,68,35,37,31,34,35,31,38,60,67,58,47,50,51,52,36,48,52,52,55,25,39,82,64,54,75,32,26,42,46,71,55,38,30,66,75,64,65,56,86,50,67,66,59,50,53,52,44,36,53,46,39,51,52,52,49,51,54,53,57,66,71,100

Foldseek 3Di:
DAWDDDDDPDTDGDDDLVRLVVVLVVLVCLPVVPPHDVVVCCVVVVDDDVVVSVVVNVVSVVVNVVVVVVD/DAWDDDDDPDTDGDDDLVRLVVVLVVLVCLPVVPPHDVVVCCVVVVDDDVVVSVVVNVVSVVVNVVVVVVD

Nearest PDB structures (foldseek):
  6vme-assembly2_F  TM=4.955E-01  e=7.135E+00  Homo sapiens
  6vme-assembly2_F  TM=4.953E-01  e=7.135E+00  Homo sapiens